Protein AF-A0A3P7N0W7-F1 (afdb_monomer_lite)

pLDDT: mean 73.79, std 20.53, range [27.23, 96.69]

Structure (mmCIF, N/CA/C/O backbone):
data_AF-A0A3P7N0W7-F1
#
_entry.id   AF-A0A3P7N0W7-F1
#
loop_
_atom_site.group_PDB
_atom_site.id
_atom_site.type_symbol
_atom_site.label_atom_id
_atom_site.label_alt_id
_atom_site.label_comp_id
_atom_site.label_asym_id
_atom_site.label_entity_id
_atom_site.label_seq_id
_atom_site.pdbx_PDB_ins_code
_atom_site.Cartn_x
_atom_site.Cartn_y
_atom_site.Cartn_z
_atom_site.occupancy
_atom_site.B_iso_or_equiv
_atom_site.auth_seq_id
_atom_site.auth_comp_id
_atom_site.auth_asym_id
_atom_site.auth_atom_id
_atom_site.pdbx_PDB_model_num
ATOM 1 N N . MET A 1 1 ? -6.366 0.069 -13.673 1.00 70.81 1 MET A N 1
ATOM 2 C CA . MET A 1 1 ? -6.549 0.759 -12.377 1.00 70.81 1 MET A CA 1
ATOM 3 C C . MET A 1 1 ? -7.292 -0.073 -11.333 1.00 70.81 1 MET A C 1
ATOM 5 O O . MET A 1 1 ? -6.841 -0.079 -10.198 1.00 70.81 1 MET A O 1
ATOM 9 N N . ALA A 1 2 ? -8.326 -0.849 -11.694 1.00 85.12 2 ALA A N 1
ATOM 10 C CA . ALA A 1 2 ? -9.154 -1.608 -10.740 1.00 85.12 2 ALA A CA 1
ATOM 11 C C . ALA A 1 2 ? -8.387 -2.439 -9.686 1.00 85.12 2 ALA A C 1
ATOM 13 O O . ALA A 1 2 ? -8.730 -2.391 -8.510 1.00 85.12 2 ALA A O 1
ATOM 14 N N . THR A 1 3 ? -7.329 -3.162 -10.072 1.00 90.62 3 THR A N 1
ATOM 15 C CA . THR A 1 3 ? -6.544 -3.974 -9.124 1.00 90.62 3 THR A CA 1
ATOM 16 C C . THR A 1 3 ? -5.799 -3.124 -8.097 1.00 90.62 3 THR A C 1
ATOM 18 O O . THR A 1 3 ? -5.794 -3.458 -6.91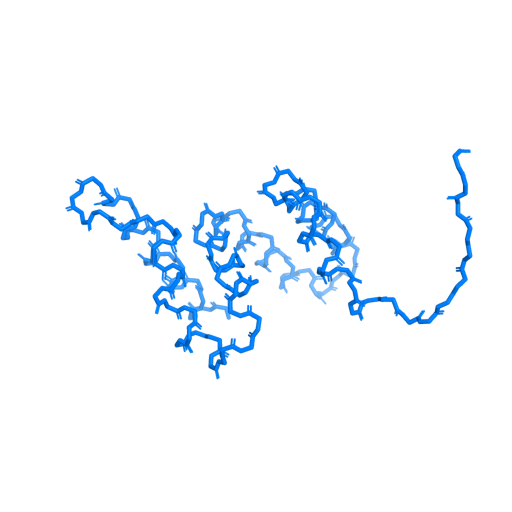8 1.00 90.62 3 THR A O 1
ATOM 21 N N . LEU A 1 4 ? -5.178 -2.023 -8.531 1.00 89.94 4 LEU A N 1
ATOM 22 C CA . LEU A 1 4 ? -4.436 -1.136 -7.636 1.00 89.94 4 LEU A CA 1
ATOM 23 C C . LEU A 1 4 ? -5.390 -0.393 -6.692 1.00 89.94 4 LEU A C 1
ATOM 25 O O . LEU A 1 4 ? -5.117 -0.328 -5.497 1.00 89.94 4 LEU A O 1
ATOM 29 N N . ASP A 1 5 ? -6.527 0.079 -7.218 1.00 90.75 5 ASP A N 1
ATOM 30 C CA . ASP A 1 5 ? -7.612 0.667 -6.424 1.00 90.75 5 ASP A CA 1
ATOM 31 C C . ASP A 1 5 ? -8.082 -0.292 -5.331 1.00 90.75 5 ASP A C 1
ATOM 33 O O . ASP A 1 5 ? -8.108 0.069 -4.156 1.00 90.75 5 ASP A O 1
ATOM 37 N N . PHE A 1 6 ? -8.385 -1.535 -5.709 1.00 94.00 6 PHE A N 1
ATOM 38 C CA . PHE A 1 6 ? -8.826 -2.564 -4.776 1.00 94.00 6 PHE A CA 1
ATOM 39 C C . PHE A 1 6 ? -7.782 -2.839 -3.688 1.00 94.00 6 PHE A C 1
ATOM 41 O O . PHE A 1 6 ? -8.107 -2.816 -2.501 1.00 94.00 6 PHE A O 1
ATOM 48 N N . VAL A 1 7 ? -6.522 -3.067 -4.075 1.00 94.88 7 VAL A N 1
ATOM 49 C CA . VAL A 1 7 ? -5.441 -3.369 -3.125 1.00 94.88 7 VAL A CA 1
ATOM 50 C C . VAL A 1 7 ? -5.237 -2.210 -2.154 1.00 94.88 7 VAL A C 1
ATOM 52 O O . VAL A 1 7 ? -5.193 -2.430 -0.947 1.00 94.88 7 VAL A O 1
ATOM 55 N N . LEU A 1 8 ? -5.135 -0.974 -2.643 1.00 94.88 8 LEU A N 1
ATOM 56 C CA . LEU A 1 8 ? -4.864 0.173 -1.779 1.00 94.88 8 LEU A CA 1
ATOM 57 C C . LEU A 1 8 ? -6.057 0.527 -0.894 1.00 94.88 8 LEU A C 1
ATOM 59 O O . LEU A 1 8 ? -5.861 0.891 0.265 1.00 94.88 8 LEU A O 1
ATOM 63 N N . GLN A 1 9 ? -7.285 0.350 -1.379 1.00 94.44 9 GLN A N 1
ATOM 64 C CA . GLN A 1 9 ? -8.472 0.497 -0.544 1.00 94.44 9 GLN A CA 1
ATOM 65 C C . GLN A 1 9 ? -8.514 -0.559 0.565 1.00 94.44 9 GLN A C 1
ATOM 67 O O . GLN A 1 9 ? -8.714 -0.210 1.728 1.00 94.44 9 GLN A O 1
ATOM 72 N N . HIS A 1 10 ? -8.209 -1.817 0.244 1.00 96.25 10 HIS A N 1
ATOM 73 C CA . HIS A 1 10 ? -8.133 -2.882 1.239 1.00 96.25 10 HIS A CA 1
ATOM 74 C C . HIS A 1 10 ? -7.037 -2.628 2.288 1.00 96.25 10 HIS A C 1
ATOM 76 O O . HIS A 1 10 ? -7.278 -2.731 3.489 1.00 96.25 10 HIS A O 1
ATOM 82 N N . LEU A 1 11 ? -5.832 -2.225 1.872 1.00 96.44 11 LEU A N 1
ATOM 83 C CA . LEU A 1 11 ? -4.745 -1.919 2.811 1.00 96.44 11 LEU A CA 1
ATOM 84 C C . LEU A 1 11 ? -5.092 -0.751 3.739 1.00 96.44 11 LEU A C 1
ATOM 86 O O . LEU A 1 11 ? -4.711 -0.759 4.908 1.00 96.44 11 LEU A O 1
ATOM 90 N N . ARG A 1 12 ? -5.860 0.231 3.260 1.00 95.56 12 ARG A N 1
ATOM 91 C CA . ARG A 1 12 ? -6.368 1.318 4.106 1.00 95.56 12 ARG A CA 1
ATOM 92 C C . ARG A 1 12 ? -7.351 0.837 5.160 1.00 95.56 12 ARG A C 1
ATOM 94 O O . ARG A 1 12 ? -7.296 1.318 6.288 1.00 95.56 12 ARG A O 1
ATOM 101 N N . GLU A 1 13 ? -8.222 -0.108 4.828 1.00 96.69 13 GLU A N 1
ATOM 102 C CA . GLU A 1 13 ? -9.110 -0.732 5.813 1.00 96.69 13 GLU A CA 1
ATOM 103 C C . GLU A 1 13 ? -8.303 -1.475 6.883 1.00 96.69 13 GLU A C 1
ATOM 105 O O . GLU A 1 13 ? -8.607 -1.364 8.071 1.00 96.69 13 GLU A O 1
ATOM 110 N N . VAL A 1 14 ? -7.221 -2.160 6.497 1.00 96.62 14 VAL A N 1
ATOM 111 C CA . VAL A 1 14 ? -6.299 -2.796 7.452 1.00 96.62 14 VAL A CA 1
ATOM 112 C C . VAL A 1 14 ? -5.661 -1.753 8.376 1.00 96.62 14 VAL A C 1
ATOM 114 O O . VAL A 1 14 ? -5.661 -1.943 9.593 1.00 96.62 14 VAL A O 1
ATOM 117 N N . VAL A 1 15 ? -5.177 -0.630 7.835 1.00 96.12 15 VAL A N 1
ATOM 118 C CA . VAL A 1 15 ? -4.623 0.484 8.630 1.00 96.12 15 VAL A CA 1
ATOM 119 C C . VAL A 1 15 ? -5.672 1.103 9.558 1.00 96.12 15 VAL A C 1
ATOM 121 O O . VAL A 1 15 ? -5.354 1.450 10.692 1.00 96.12 15 VAL A O 1
ATOM 124 N N . ALA A 1 16 ? -6.934 1.214 9.139 1.00 95.56 16 ALA A N 1
ATOM 125 C CA . ALA A 1 16 ? -7.998 1.749 9.993 1.00 95.56 16 ALA A CA 1
ATOM 126 C C . ALA A 1 16 ? -8.191 0.926 11.286 1.00 95.56 16 ALA A C 1
ATOM 128 O O . ALA A 1 16 ? -8.629 1.460 12.303 1.00 95.56 16 ALA A O 1
ATOM 129 N N . HIS A 1 17 ? -7.789 -0.350 11.273 1.00 96.19 17 HIS A N 1
ATOM 130 C CA . HIS A 1 17 ? -7.809 -1.254 12.426 1.00 96.19 17 HIS A CA 1
ATOM 131 C C . HIS A 1 17 ? -6.460 -1.341 13.169 1.00 96.19 17 HIS A C 1
ATOM 133 O O . HIS A 1 17 ? -6.252 -2.262 13.967 1.00 96.19 17 HIS A O 1
ATOM 139 N N . GLN A 1 18 ? -5.545 -0.385 12.964 1.00 95.06 18 GLN A N 1
ATOM 140 C CA . GLN A 1 18 ? -4.201 -0.372 13.560 1.00 95.06 18 GLN A CA 1
ATOM 141 C C . GLN A 1 18 ? -4.194 -0.497 15.092 1.00 95.06 18 GLN A C 1
ATOM 143 O O . GLN A 1 18 ? -3.271 -1.078 15.665 1.00 95.06 18 GLN A O 1
ATOM 148 N N . THR A 1 19 ? -5.221 0.002 15.781 1.00 94.06 19 THR A N 1
ATOM 149 C CA . THR A 1 19 ? -5.347 -0.133 17.243 1.00 94.06 19 THR A CA 1
ATOM 150 C C . THR A 1 19 ? -5.463 -1.592 17.696 1.00 94.06 19 THR A C 1
ATOM 152 O O . THR A 1 19 ? -5.015 -1.922 18.795 1.00 94.06 19 THR A O 1
ATOM 155 N N . SER A 1 20 ? -6.002 -2.468 16.841 1.00 96.38 20 SER A N 1
ATOM 156 C CA . SER A 1 20 ? -6.179 -3.899 17.093 1.00 96.38 20 SER A CA 1
ATOM 157 C C . SER A 1 20 ? -5.057 -4.742 16.480 1.00 96.38 20 SER A C 1
ATOM 159 O O . SER A 1 20 ? -4.475 -5.574 17.172 1.00 96.38 20 SER A O 1
ATOM 161 N N . ASN A 1 21 ? -4.700 -4.502 15.213 1.00 94.44 21 ASN A N 1
ATOM 162 C CA . ASN A 1 21 ? -3.734 -5.338 14.487 1.00 94.44 21 ASN A CA 1
ATOM 163 C C . ASN A 1 21 ? -2.276 -4.844 14.568 1.00 94.44 21 ASN A C 1
ATOM 165 O O . ASN A 1 21 ? -1.374 -5.555 14.136 1.00 94.44 21 ASN A O 1
ATOM 169 N N . ARG A 1 22 ? -2.033 -3.643 15.119 1.00 95.44 22 ARG A N 1
ATOM 170 C CA . ARG A 1 22 ? -0.708 -2.997 15.234 1.00 95.44 22 ARG A CA 1
ATOM 171 C C . ARG A 1 22 ? 0.009 -2.746 13.899 1.00 95.44 22 ARG A C 1
ATOM 173 O O . ARG A 1 22 ? 1.190 -2.408 13.902 1.00 95.44 22 ARG A O 1
ATOM 180 N N . MET A 1 23 ? -0.692 -2.839 12.772 1.00 95.31 23 MET A N 1
ATOM 181 C CA . MET A 1 23 ? -0.132 -2.625 11.440 1.00 95.31 23 MET A CA 1
ATOM 182 C C . MET A 1 23 ? -0.255 -1.159 11.035 1.00 95.31 23 MET A C 1
ATOM 184 O O . MET A 1 23 ? -1.332 -0.679 10.693 1.00 95.31 23 MET A O 1
ATOM 188 N N . SER A 1 24 ? 0.870 -0.445 11.071 1.00 94.75 24 SER A N 1
ATOM 189 C CA . SER A 1 24 ? 0.967 0.907 10.512 1.00 94.75 24 SER A CA 1
ATOM 190 C C . SER A 1 24 ? 1.090 0.874 8.979 1.00 94.75 24 SER A C 1
ATOM 192 O O . SER A 1 24 ? 1.516 -0.152 8.433 1.00 94.75 24 SER A O 1
ATOM 194 N N . PRO A 1 25 ? 0.811 1.988 8.272 1.00 93.50 25 PRO A N 1
ATOM 195 C CA . PRO A 1 25 ? 1.085 2.104 6.838 1.00 93.50 25 PRO A CA 1
ATOM 196 C C . PRO A 1 25 ? 2.526 1.722 6.488 1.00 93.50 25 PRO A C 1
ATOM 198 O O . PRO A 1 25 ? 2.754 0.944 5.563 1.00 93.50 25 PRO A O 1
ATOM 201 N N . ARG A 1 26 ? 3.498 2.183 7.289 1.00 94.88 26 ARG A N 1
ATOM 202 C CA . ARG A 1 26 ? 4.918 1.852 7.124 1.00 94.88 26 ARG A CA 1
ATOM 203 C C . ARG A 1 26 ? 5.186 0.357 7.265 1.00 94.88 26 ARG A C 1
ATOM 205 O O . ARG A 1 26 ? 5.930 -0.207 6.468 1.00 94.88 26 ARG A O 1
ATOM 212 N N . SER A 1 27 ? 4.591 -0.283 8.269 1.00 95.25 27 SER A N 1
ATOM 213 C CA . SER A 1 27 ? 4.747 -1.722 8.508 1.00 95.25 27 SER A CA 1
ATOM 214 C C . SER A 1 27 ? 4.224 -2.533 7.323 1.00 95.25 27 SER A C 1
ATOM 216 O O . SER A 1 27 ? 4.923 -3.413 6.829 1.00 95.25 27 SER A O 1
ATOM 218 N N . LEU A 1 28 ? 3.031 -2.198 6.820 1.00 95.94 28 LEU A N 1
ATOM 219 C CA . LEU A 1 28 ? 2.465 -2.842 5.633 1.00 95.94 28 LEU A CA 1
ATOM 220 C C . LEU A 1 28 ? 3.332 -2.607 4.398 1.00 95.94 28 LEU A C 1
ATOM 222 O O . LEU A 1 28 ? 3.600 -3.547 3.653 1.00 95.94 28 LEU A O 1
ATOM 226 N N . ALA A 1 29 ? 3.803 -1.376 4.203 1.00 94.94 29 ALA A N 1
ATOM 227 C CA . ALA A 1 29 ? 4.622 -1.033 3.057 1.00 94.94 29 ALA A CA 1
ATOM 228 C C . ALA A 1 29 ? 5.934 -1.829 3.030 1.00 94.94 29 ALA A C 1
ATOM 230 O O . ALA A 1 29 ? 6.273 -2.411 2.003 1.00 94.94 29 ALA A O 1
ATOM 231 N N . LEU A 1 30 ? 6.629 -1.940 4.164 1.00 93.62 30 LEU A N 1
ATOM 232 C CA . LEU A 1 30 ? 7.852 -2.741 4.272 1.00 93.62 30 LEU A CA 1
ATOM 233 C C . LEU A 1 30 ? 7.604 -4.226 3.965 1.00 93.62 30 LEU A C 1
ATOM 235 O O . LEU A 1 30 ? 8.400 -4.849 3.267 1.00 93.62 30 LEU A O 1
ATOM 239 N N . CYS A 1 31 ? 6.495 -4.791 4.450 1.00 94.12 31 CYS A N 1
ATOM 240 C CA . CYS A 1 31 ? 6.170 -6.203 4.236 1.00 94.12 31 CYS A CA 1
ATOM 241 C C . CYS A 1 31 ? 5.751 -6.515 2.792 1.00 94.12 31 CYS A C 1
ATOM 243 O O . CYS A 1 31 ? 6.061 -7.588 2.279 1.00 94.12 31 CYS A O 1
ATOM 245 N N . LEU A 1 32 ? 5.028 -5.603 2.140 1.00 94.38 32 LEU A N 1
ATOM 246 C CA . LEU A 1 32 ? 4.384 -5.871 0.851 1.00 94.38 32 LEU A CA 1
ATOM 247 C C . LEU A 1 32 ? 5.185 -5.377 -0.352 1.00 94.38 32 LEU A C 1
ATOM 249 O O . LEU A 1 32 ? 4.968 -5.865 -1.461 1.00 94.38 32 LEU A O 1
ATOM 253 N N . THR A 1 33 ? 6.137 -4.464 -0.152 1.00 93.56 33 THR A N 1
ATOM 254 C CA . THR A 1 33 ? 6.968 -3.918 -1.236 1.00 93.56 33 THR A CA 1
ATOM 255 C C . THR A 1 33 ? 7.640 -4.993 -2.095 1.00 93.56 33 THR A C 1
ATOM 257 O O . THR A 1 33 ? 7.499 -4.914 -3.315 1.00 93.56 33 THR A O 1
ATOM 260 N N . PRO A 1 34 ? 8.282 -6.042 -1.539 1.00 90.88 34 PRO A N 1
ATOM 261 C CA . PRO A 1 34 ? 8.903 -7.076 -2.369 1.00 90.88 34 PRO A CA 1
ATOM 262 C C . PRO A 1 34 ? 7.902 -7.795 -3.285 1.00 90.88 34 PRO A C 1
ATOM 264 O O . PRO A 1 34 ? 8.232 -8.130 -4.418 1.00 90.88 34 PRO A O 1
ATOM 267 N N . SER A 1 35 ? 6.668 -7.995 -2.809 1.00 92.19 35 SER A N 1
ATOM 268 C CA . SER A 1 35 ? 5.622 -8.705 -3.556 1.00 92.19 35 SER A CA 1
ATOM 269 C C . SER A 1 35 ? 4.960 -7.827 -4.616 1.00 92.19 35 SER A C 1
ATOM 271 O O . SER A 1 35 ? 4.616 -8.313 -5.687 1.00 92.19 35 SER A O 1
ATOM 273 N N . LEU A 1 36 ? 4.781 -6.534 -4.329 1.00 90.12 36 LEU A N 1
ATOM 274 C CA . LEU A 1 36 ? 4.099 -5.602 -5.231 1.00 90.12 36 LEU A CA 1
ATOM 275 C C . LEU A 1 36 ? 5.021 -5.025 -6.308 1.00 90.12 36 LEU A C 1
ATOM 277 O O . LEU A 1 36 ? 4.563 -4.766 -7.417 1.00 90.12 36 LEU A O 1
ATOM 281 N N . PHE A 1 37 ? 6.304 -4.832 -5.998 1.00 87.81 37 PHE A N 1
ATOM 282 C CA . PHE A 1 37 ? 7.281 -4.275 -6.938 1.00 87.81 37 PHE A CA 1
ATOM 283 C C . PHE A 1 37 ? 8.120 -5.355 -7.630 1.00 87.81 37 PHE A C 1
ATOM 285 O O . PHE A 1 37 ? 8.770 -5.063 -8.629 1.00 87.81 37 PHE A O 1
ATOM 292 N N . GLY A 1 38 ? 8.126 -6.593 -7.119 1.00 89.69 38 GLY A N 1
ATOM 293 C CA . GLY A 1 38 ? 8.861 -7.712 -7.717 1.00 89.69 38 GLY A CA 1
ATOM 294 C C . GLY A 1 38 ? 10.385 -7.549 -7.697 1.00 89.69 38 GLY A C 1
ATOM 295 O O . GLY A 1 38 ? 11.087 -8.255 -8.415 1.00 89.69 38 GLY A O 1
ATOM 296 N N . THR A 1 39 ? 10.906 -6.611 -6.901 1.00 83.81 39 THR A N 1
ATOM 297 C CA . THR A 1 39 ? 12.336 -6.309 -6.796 1.00 83.81 39 THR A CA 1
ATOM 298 C C . THR A 1 39 ? 12.700 -5.837 -5.391 1.00 83.81 39 THR A C 1
ATOM 300 O O . THR A 1 39 ? 11.884 -5.247 -4.678 1.00 83.81 39 THR A O 1
ATOM 303 N N . THR A 1 40 ? 13.944 -6.095 -4.994 1.00 83.38 40 THR A N 1
ATOM 304 C CA . THR A 1 40 ? 14.562 -5.543 -3.780 1.00 83.38 40 THR A CA 1
ATOM 305 C C . THR A 1 40 ? 15.417 -4.309 -4.074 1.00 83.38 40 THR A C 1
ATOM 307 O O . THR A 1 40 ? 15.866 -3.632 -3.146 1.00 83.38 40 THR A O 1
ATOM 310 N N . GLU A 1 41 ? 15.620 -3.968 -5.349 1.00 84.88 41 GLU A N 1
ATOM 311 C CA . GLU A 1 41 ? 16.274 -2.722 -5.733 1.00 84.88 41 GLU A CA 1
ATOM 312 C C . GLU A 1 41 ? 15.439 -1.527 -5.272 1.00 84.88 41 GLU A C 1
ATOM 314 O O . GLU A 1 41 ? 14.214 -1.513 -5.401 1.00 84.88 41 GLU A O 1
ATOM 319 N N . ASN A 1 42 ? 16.105 -0.511 -4.717 1.00 85.38 42 ASN A N 1
ATOM 320 C CA . ASN A 1 42 ? 15.454 0.681 -4.170 1.00 85.38 42 ASN A CA 1
ATOM 321 C C . ASN A 1 42 ? 14.340 0.362 -3.150 1.00 85.38 42 ASN A C 1
ATOM 323 O O . ASN A 1 42 ? 13.379 1.122 -3.038 1.00 85.38 42 ASN A O 1
ATOM 327 N N . ALA A 1 43 ? 14.461 -0.737 -2.389 1.00 85.06 43 ALA A N 1
ATOM 328 C CA . ALA A 1 43 ? 13.438 -1.192 -1.442 1.00 85.06 43 ALA A CA 1
ATOM 329 C C . ALA A 1 43 ? 12.954 -0.089 -0.489 1.00 85.06 43 ALA A C 1
ATOM 331 O O . ALA A 1 43 ? 11.759 0.004 -0.223 1.00 85.06 43 ALA A O 1
ATOM 332 N N . GLU A 1 44 ? 13.854 0.780 -0.023 1.00 86.31 44 GLU A N 1
ATOM 333 C CA . GLU A 1 44 ? 13.499 1.918 0.829 1.00 86.31 44 GLU A CA 1
ATOM 334 C C . GLU A 1 44 ? 12.590 2.919 0.099 1.00 86.31 44 GLU A C 1
ATOM 336 O O . GLU A 1 44 ? 11.549 3.322 0.617 1.00 86.31 44 GLU A O 1
ATOM 341 N N . THR A 1 45 ? 12.945 3.279 -1.137 1.00 84.69 45 THR A N 1
ATOM 342 C CA . THR A 1 45 ? 12.148 4.179 -1.979 1.00 84.69 45 THR A CA 1
ATOM 343 C C . THR A 1 45 ? 10.800 3.558 -2.324 1.00 84.69 45 THR A C 1
ATOM 345 O O . THR A 1 45 ? 9.780 4.221 -2.162 1.00 84.69 45 THR A O 1
ATOM 348 N N . ASN A 1 46 ? 10.770 2.289 -2.732 1.00 86.62 46 ASN A N 1
ATOM 349 C CA . ASN A 1 46 ? 9.536 1.591 -3.098 1.00 86.62 46 ASN A CA 1
ATOM 350 C C . ASN A 1 46 ? 8.606 1.418 -1.889 1.00 86.62 46 ASN A C 1
ATOM 352 O O . ASN A 1 46 ? 7.405 1.667 -1.993 1.00 86.62 46 ASN A O 1
ATOM 356 N N . SER A 1 47 ? 9.168 1.110 -0.716 1.00 90.62 47 SER A N 1
ATOM 357 C CA . SER A 1 47 ? 8.411 1.067 0.540 1.00 90.62 47 SER A CA 1
ATOM 358 C C . SER A 1 47 ? 7.846 2.433 0.887 1.00 90.62 47 SER A C 1
ATOM 360 O O . SER A 1 47 ? 6.702 2.540 1.317 1.00 90.62 47 SER A O 1
ATOM 362 N N . ARG A 1 48 ? 8.602 3.506 0.652 1.00 88.50 48 ARG A N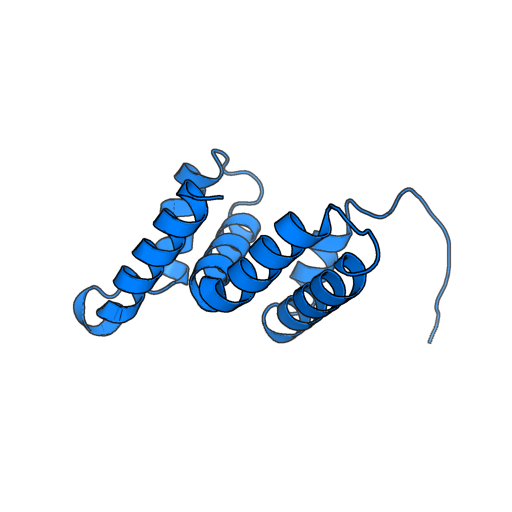 1
ATOM 363 C CA . ARG A 1 48 ? 8.105 4.859 0.891 1.00 88.50 48 ARG A CA 1
ATOM 364 C C . ARG A 1 48 ? 7.002 5.261 -0.092 1.00 88.50 48 ARG A C 1
ATOM 366 O O . ARG A 1 48 ? 6.026 5.876 0.323 1.00 88.50 48 ARG A O 1
ATOM 373 N N . VAL A 1 49 ? 7.123 4.890 -1.368 1.00 88.94 49 VAL A N 1
ATOM 374 C CA . VAL A 1 49 ? 6.059 5.075 -2.368 1.00 88.94 49 VAL A CA 1
ATOM 375 C C . VAL A 1 49 ? 4.791 4.355 -1.919 1.00 88.94 49 VAL A C 1
ATOM 377 O O . VAL A 1 49 ? 3.725 4.962 -1.884 1.00 88.94 49 VAL A O 1
ATOM 380 N N . LEU A 1 50 ? 4.901 3.084 -1.533 1.00 93.12 50 LEU A N 1
ATOM 381 C CA . LEU A 1 50 ? 3.755 2.283 -1.118 1.00 93.12 50 LEU A CA 1
ATOM 382 C C . LEU A 1 50 ? 3.085 2.822 0.151 1.00 93.12 50 LEU A C 1
ATOM 384 O O . LEU A 1 50 ? 1.861 2.867 0.220 1.00 93.12 50 LEU A O 1
ATOM 388 N N . GLU A 1 51 ? 3.867 3.275 1.127 1.00 94.19 51 GLU A N 1
ATOM 389 C CA . GLU A 1 51 ? 3.361 3.925 2.340 1.00 94.19 51 GLU A CA 1
ATOM 390 C C . GLU A 1 51 ? 2.480 5.137 2.000 1.00 94.19 51 GLU A C 1
ATOM 392 O O . GLU A 1 51 ? 1.356 5.241 2.486 1.00 94.19 51 GLU A O 1
ATOM 397 N N . LEU A 1 52 ? 2.935 5.997 1.087 1.00 90.00 52 LEU A N 1
ATOM 398 C CA . LEU A 1 52 ? 2.181 7.180 0.661 1.00 90.00 52 LEU A CA 1
ATOM 399 C C . LEU A 1 52 ? 0.946 6.837 -0.154 1.00 90.00 52 LEU A C 1
ATOM 401 O O . LEU A 1 52 ? -0.094 7.478 0.003 1.00 90.00 52 LEU A O 1
ATOM 405 N N . LEU A 1 53 ? 1.056 5.827 -1.019 1.00 92.00 53 LEU A N 1
ATOM 406 C CA . LEU A 1 53 ? -0.089 5.299 -1.746 1.00 92.00 53 LEU A CA 1
ATOM 407 C C . LEU A 1 53 ? -1.166 4.851 -0.757 1.00 92.00 53 LEU A C 1
ATOM 409 O O . LEU A 1 53 ? -2.313 5.250 -0.909 1.00 92.00 53 LEU A O 1
ATOM 413 N N . ILE A 1 54 ? -0.804 4.109 0.294 1.00 93.88 54 ILE A N 1
ATOM 414 C CA . ILE A 1 54 ? -1.745 3.685 1.337 1.00 93.88 54 ILE A CA 1
ATOM 415 C C . ILE A 1 54 ? -2.326 4.903 2.066 1.00 93.88 54 ILE A C 1
ATOM 417 O O . ILE A 1 54 ? -3.545 5.019 2.177 1.00 93.88 54 ILE A O 1
ATOM 421 N N . GLU A 1 55 ? -1.501 5.837 2.538 1.00 91.75 55 GLU A N 1
ATOM 422 C CA . GLU A 1 55 ? -1.949 6.979 3.350 1.00 91.75 55 GLU A CA 1
ATOM 423 C C . GLU A 1 55 ? -2.842 7.968 2.583 1.00 91.75 55 GLU A C 1
ATOM 425 O O . GLU A 1 55 ? -3.782 8.528 3.160 1.00 91.75 55 GLU A O 1
ATOM 430 N N . HIS A 1 56 ? -2.623 8.132 1.276 1.00 89.50 56 HIS A N 1
ATOM 431 C CA . HIS A 1 56 ? -3.242 9.202 0.484 1.00 89.50 56 HIS A CA 1
ATOM 432 C C . HIS A 1 56 ? -4.024 8.720 -0.738 1.00 89.50 56 HIS A C 1
ATOM 434 O O . HIS A 1 56 ? -4.428 9.545 -1.563 1.00 89.50 56 HIS A O 1
ATOM 440 N N . TRP A 1 57 ? -4.311 7.415 -0.827 1.00 90.50 57 TRP A N 1
ATOM 441 C CA . TRP A 1 57 ? -5.008 6.827 -1.972 1.00 90.50 57 TRP A CA 1
ATOM 442 C C . TRP A 1 57 ? -6.257 7.582 -2.435 1.00 90.50 57 TRP A C 1
ATOM 444 O O . TRP A 1 57 ? -6.327 7.849 -3.625 1.00 90.50 57 TRP A O 1
ATOM 454 N N . PRO A 1 58 ? -7.212 7.997 -1.572 1.00 86.75 58 PRO A N 1
ATOM 455 C CA . PRO A 1 58 ? -8.452 8.619 -2.046 1.00 86.75 58 PRO A CA 1
ATOM 456 C C . PRO A 1 58 ? -8.218 9.906 -2.841 1.00 86.75 58 PRO A C 1
ATOM 458 O O . PRO A 1 58 ? -8.937 10.205 -3.791 1.00 86.75 58 PRO A O 1
ATOM 461 N N . TRP A 1 59 ? -7.197 10.670 -2.453 1.00 83.69 59 TRP A N 1
ATOM 462 C CA . TRP A 1 59 ? -6.817 11.879 -3.167 1.00 83.69 59 TRP A CA 1
ATOM 463 C C . TRP A 1 59 ? -6.045 11.538 -4.449 1.00 83.69 59 TRP A C 1
ATOM 465 O O . TRP A 1 59 ? -6.386 12.044 -5.518 1.00 83.69 59 TRP A O 1
ATOM 475 N N . LEU A 1 60 ? -5.072 10.625 -4.375 1.00 82.31 60 LEU A N 1
ATOM 476 C CA . LEU A 1 60 ? -4.272 10.207 -5.532 1.00 82.31 60 LEU A CA 1
ATOM 477 C C . LEU A 1 60 ? -5.121 9.546 -6.626 1.00 82.31 60 LEU A C 1
ATOM 479 O O . LEU A 1 60 ? -4.994 9.899 -7.798 1.00 82.31 60 LEU A O 1
ATOM 483 N N . SER A 1 61 ? -6.023 8.637 -6.256 1.00 83.88 61 SER A N 1
ATOM 484 C CA . SER A 1 61 ? -6.914 7.949 -7.188 1.00 83.88 61 SER A CA 1
ATOM 485 C C . SER A 1 61 ? -7.878 8.922 -7.859 1.00 83.88 61 SER A C 1
ATOM 487 O O . SER A 1 61 ? -8.096 8.817 -9.061 1.00 83.88 61 SER A O 1
ATOM 489 N N . SER A 1 62 ? -8.379 9.937 -7.144 1.00 80.56 62 SER A N 1
ATOM 490 C CA . SER A 1 62 ? -9.215 10.982 -7.752 1.00 80.56 62 SER A CA 1
ATOM 491 C C . SER A 1 62 ? -8.482 11.750 -8.863 1.00 80.56 62 SER A C 1
ATOM 493 O O . SER A 1 62 ? -9.063 12.024 -9.915 1.00 80.56 62 SER A O 1
ATOM 495 N N . GLY A 1 63 ? -7.188 12.033 -8.669 1.00 74.56 63 GLY A N 1
ATOM 496 C CA . GLY A 1 63 ? -6.333 12.641 -9.687 1.00 74.56 63 GLY A CA 1
ATOM 497 C C . GLY A 1 63 ? -6.080 11.709 -10.874 1.00 74.56 63 GLY A C 1
ATOM 498 O O . GLY A 1 63 ? -6.139 12.156 -12.017 1.00 74.56 63 GLY A O 1
ATOM 499 N N . LEU A 1 64 ? -5.863 10.416 -10.615 1.00 74.12 64 LEU A N 1
ATOM 500 C CA . LEU A 1 64 ? -5.646 9.397 -11.649 1.00 74.12 64 LEU A CA 1
ATOM 501 C C . LEU A 1 64 ? -6.895 9.157 -12.505 1.00 74.12 64 LEU A C 1
ATOM 503 O O . LEU A 1 64 ? -6.801 9.186 -13.727 1.00 74.12 64 LEU A O 1
ATOM 507 N N . HIS A 1 65 ? -8.072 9.011 -11.893 1.00 72.50 65 HIS A N 1
ATOM 508 C CA . HIS A 1 65 ? -9.345 8.859 -12.613 1.00 72.50 65 HIS A CA 1
ATOM 509 C C . HIS A 1 65 ? -9.665 10.090 -13.470 1.00 72.50 65 HIS A C 1
ATOM 511 O O . HIS A 1 65 ? -10.167 9.975 -14.592 1.00 72.50 65 HIS A O 1
ATOM 517 N N . ARG A 1 66 ? -9.327 11.289 -12.974 1.00 68.06 66 ARG A N 1
ATOM 518 C CA . ARG A 1 66 ? -9.459 12.534 -13.739 1.00 68.06 66 ARG A CA 1
ATOM 519 C C . ARG A 1 66 ? -8.468 12.600 -14.901 1.00 68.06 66 ARG A C 1
ATOM 521 O O . ARG A 1 66 ? -8.855 13.063 -15.968 1.00 68.06 66 ARG A O 1
ATOM 528 N N . ALA A 1 67 ? -7.236 12.124 -14.718 1.00 62.16 67 ALA A N 1
ATOM 529 C CA . ALA A 1 67 ? -6.226 12.053 -15.772 1.00 62.16 67 ALA A CA 1
ATOM 530 C C . ALA A 1 67 ? -6.584 11.022 -16.855 1.00 62.16 67 ALA A C 1
ATOM 532 O O . ALA A 1 67 ? -6.476 11.348 -18.032 1.00 62.16 67 ALA A O 1
ATOM 533 N N . ASP A 1 68 ? -7.099 9.843 -16.491 1.00 60.22 68 ASP A N 1
ATOM 534 C CA . ASP A 1 68 ? -7.625 8.856 -17.451 1.00 60.22 68 ASP A CA 1
ATOM 535 C C . ASP A 1 68 ? -8.780 9.447 -18.275 1.00 60.22 68 ASP A C 1
ATOM 537 O O . ASP A 1 68 ? -8.865 9.245 -19.485 1.00 60.22 68 ASP A O 1
ATOM 541 N N . SER A 1 69 ? -9.625 10.266 -17.642 1.00 59.94 69 SER A N 1
ATOM 542 C CA . SER A 1 69 ? -10.701 10.996 -18.325 1.00 59.94 69 SER A CA 1
ATOM 543 C C . SER A 1 69 ? -10.186 12.172 -19.179 1.00 59.94 69 SER A C 1
ATOM 545 O O . SER A 1 69 ? -10.813 12.537 -20.172 1.00 59.94 69 SER A O 1
ATOM 547 N N . GLN A 1 70 ? -9.049 12.778 -18.809 1.00 52.22 70 GLN A N 1
ATOM 548 C CA . GLN A 1 70 ? -8.417 13.923 -19.482 1.00 52.22 70 GLN A CA 1
ATOM 549 C C . GLN A 1 70 ? -7.306 13.553 -20.470 1.00 52.22 70 GLN A C 1
ATOM 551 O O . GLN A 1 70 ? -6.833 14.435 -21.175 1.00 52.22 70 GLN A O 1
ATOM 556 N N . LEU A 1 71 ? -6.925 12.285 -20.630 1.00 50.09 71 LEU A N 1
ATOM 557 C CA . LEU A 1 71 ? -6.068 11.853 -21.745 1.00 50.09 71 LEU A CA 1
ATOM 558 C C . LEU A 1 71 ? -6.727 12.083 -23.125 1.00 50.09 71 LEU A C 1
ATOM 560 O O . LEU A 1 71 ? -6.073 11.951 -24.154 1.00 50.09 71 LEU A O 1
ATOM 564 N N . VAL A 1 72 ? -7.993 12.520 -23.143 1.00 50.34 72 VAL A N 1
ATOM 565 C CA . VAL A 1 72 ? -8.717 13.052 -24.310 1.00 50.34 72 VAL A CA 1
ATOM 566 C C . VAL A 1 72 ? -8.501 14.574 -24.515 1.00 50.34 72 VAL A C 1
ATOM 568 O O . VAL A 1 72 ? -8.797 15.088 -25.587 1.00 50.34 72 VAL A O 1
ATOM 571 N N . SER A 1 73 ? -7.945 15.315 -23.545 1.00 50.38 73 SER A N 1
ATOM 572 C CA . SER A 1 73 ? -7.677 16.765 -23.633 1.00 50.38 73 SER A CA 1
ATOM 573 C C . SER A 1 73 ? -6.460 17.181 -22.780 1.00 50.38 73 SER A C 1
ATOM 575 O O . SER A 1 73 ? -6.546 17.328 -21.560 1.00 50.38 73 SER A O 1
ATOM 577 N N . ALA A 1 74 ? -5.320 17.407 -23.441 1.00 50.72 74 ALA A N 1
ATOM 578 C CA . ALA A 1 74 ? -3.960 17.508 -22.884 1.00 50.72 74 ALA A CA 1
ATOM 579 C C . ALA A 1 74 ? -3.659 18.656 -21.881 1.00 50.72 74 ALA A C 1
ATOM 581 O O . ALA A 1 74 ? -2.538 18.752 -21.386 1.00 50.72 74 ALA A O 1
ATOM 582 N N . GLU A 1 75 ? -4.617 19.513 -21.528 1.00 55.50 75 GLU A N 1
ATOM 583 C CA . GLU A 1 75 ? -4.383 20.706 -20.691 1.00 55.50 75 GLU A CA 1
ATOM 584 C C . GLU A 1 75 ? -4.454 20.465 -19.169 1.00 55.50 75 GLU A C 1
ATOM 586 O O . GLU A 1 75 ? -3.953 21.274 -18.390 1.00 55.50 75 GLU A O 1
ATOM 591 N N . GLY A 1 76 ? -5.032 19.350 -18.707 1.00 51.41 76 GLY A N 1
ATOM 592 C CA . GLY A 1 76 ? -5.266 19.113 -17.270 1.00 51.41 76 GLY A CA 1
ATOM 593 C C . GLY A 1 76 ? -4.125 18.452 -16.483 1.00 51.41 76 GLY A C 1
ATOM 594 O O . GLY A 1 76 ? -4.086 18.538 -15.253 1.00 51.41 76 GLY A O 1
ATOM 595 N N . LEU A 1 77 ? -3.179 17.813 -17.175 1.00 51.38 77 LEU A N 1
ATOM 596 C CA . LEU A 1 77 ? -2.117 16.992 -16.572 1.00 51.38 77 LEU A CA 1
ATOM 597 C C . LEU A 1 77 ? -1.071 17.806 -15.788 1.00 51.38 77 LEU A C 1
ATOM 599 O O . LEU A 1 77 ? -0.518 17.323 -14.801 1.00 51.38 77 LEU A O 1
ATOM 603 N N . GLY A 1 78 ? -0.818 19.059 -16.181 1.00 53.38 78 GLY A N 1
ATOM 604 C CA . GLY A 1 78 ? 0.160 19.919 -15.500 1.00 53.38 78 GLY A CA 1
ATOM 605 C C . GLY A 1 78 ? -0.253 20.300 -14.073 1.00 53.38 78 GLY A C 1
ATOM 606 O O . GLY A 1 78 ? 0.592 20.402 -13.182 1.00 53.38 78 GLY A O 1
ATOM 607 N N . HIS A 1 79 ? -1.557 20.453 -13.830 1.00 53.19 79 HIS A N 1
ATOM 608 C CA . HIS A 1 79 ? -2.083 20.879 -12.532 1.00 53.19 79 HIS A CA 1
ATOM 609 C C . HIS A 1 79 ? -2.047 19.742 -11.498 1.00 53.19 79 HIS A C 1
ATOM 611 O O . HIS A 1 79 ? -1.651 19.952 -10.353 1.00 53.19 79 HIS A O 1
ATOM 617 N N . THR A 1 80 ? -2.384 18.520 -11.918 1.0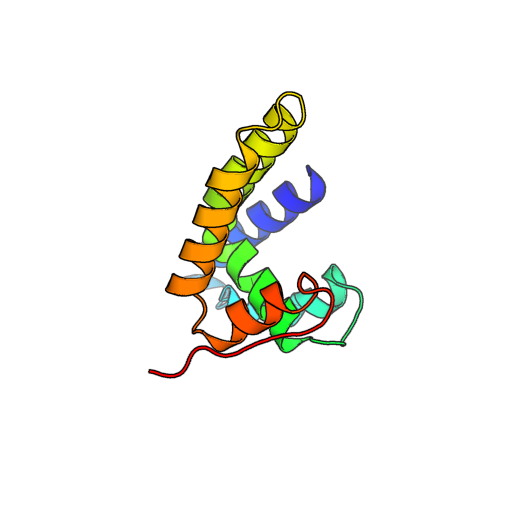0 61.09 80 THR A N 1
ATOM 618 C CA . THR A 1 80 ? -2.346 17.308 -11.080 1.00 61.09 80 THR A CA 1
ATOM 619 C C . THR A 1 80 ? -0.918 16.872 -10.763 1.00 61.09 80 THR A C 1
ATOM 621 O O . THR A 1 80 ? -0.635 16.499 -9.626 1.00 61.09 80 THR A O 1
ATOM 624 N N . PHE A 1 81 ? 0.010 16.993 -11.719 1.00 56.81 81 PHE A N 1
ATOM 625 C CA . PHE A 1 81 ? 1.428 16.729 -11.467 1.00 56.81 81 PHE A CA 1
ATOM 626 C C . PHE A 1 81 ? 2.028 17.733 -10.473 1.00 56.81 81 PHE A C 1
ATOM 628 O O . PHE A 1 81 ? 2.658 17.331 -9.499 1.00 56.81 81 PHE A O 1
ATOM 635 N N . SER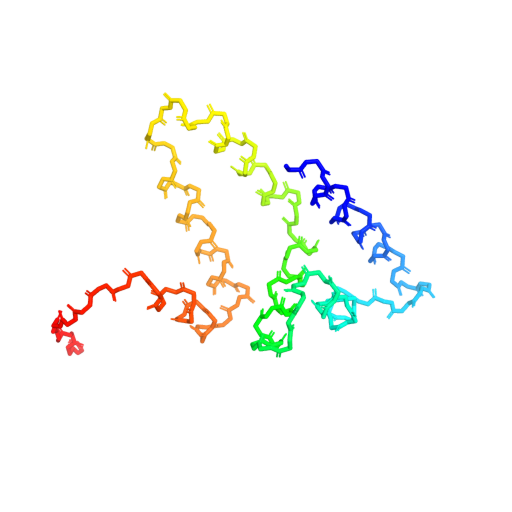 A 1 82 ? 1.774 19.036 -10.646 1.00 58.69 82 SER A N 1
ATOM 636 C CA . SER A 1 82 ? 2.239 20.065 -9.705 1.00 58.69 82 SER A CA 1
ATOM 637 C C . SER A 1 82 ? 1.696 19.848 -8.286 1.00 58.69 82 SER A C 1
ATOM 639 O O . SER A 1 82 ? 2.422 20.028 -7.307 1.00 58.69 82 SER A O 1
ATOM 641 N N . GLU A 1 83 ? 0.435 19.432 -8.146 1.00 64.06 83 GLU A N 1
ATOM 642 C CA . GLU A 1 83 ? -0.143 19.099 -6.842 1.00 64.06 83 GLU A CA 1
ATOM 643 C C . GLU A 1 83 ? 0.468 17.832 -6.230 1.00 64.06 83 GLU A C 1
ATOM 645 O O . GLU A 1 83 ? 0.799 17.846 -5.044 1.00 64.06 83 GLU A O 1
ATOM 650 N N . ALA A 1 84 ? 0.697 16.781 -7.026 1.00 63.09 84 ALA A N 1
ATOM 651 C CA . ALA A 1 84 ? 1.414 15.573 -6.608 1.00 63.09 84 ALA A CA 1
ATOM 652 C C . ALA A 1 84 ? 2.836 15.890 -6.130 1.00 63.09 84 ALA A C 1
ATOM 654 O O . ALA A 1 84 ? 3.259 15.411 -5.079 1.00 63.09 84 ALA A O 1
ATOM 655 N N . CYS A 1 85 ? 3.552 16.759 -6.842 1.00 61.31 85 CYS A N 1
ATOM 656 C CA . CYS A 1 85 ? 4.896 17.193 -6.478 1.00 61.31 85 CYS A CA 1
ATOM 657 C C . CYS A 1 85 ? 4.905 18.076 -5.226 1.00 61.31 85 CYS A C 1
ATOM 659 O O . CYS A 1 85 ? 5.784 17.919 -4.381 1.00 61.31 85 CYS A O 1
ATOM 661 N N . ARG A 1 86 ? 3.913 18.960 -5.051 1.00 64.50 86 ARG A N 1
ATOM 662 C CA . ARG A 1 86 ? 3.757 19.757 -3.823 1.00 64.50 86 ARG A CA 1
ATOM 663 C C . ARG A 1 86 ? 3.426 18.877 -2.620 1.00 64.50 86 ARG A C 1
ATOM 665 O O . ARG A 1 86 ? 3.981 19.083 -1.544 1.00 64.50 86 ARG A O 1
ATOM 672 N N . TYR A 1 87 ? 2.550 17.897 -2.808 1.00 63.75 87 TYR A N 1
ATOM 673 C CA . TYR A 1 87 ? 2.196 16.915 -1.793 1.00 63.75 87 TYR A CA 1
ATOM 674 C C . TYR A 1 87 ? 3.419 16.066 -1.406 1.00 63.75 87 TYR A C 1
ATOM 676 O O . TYR A 1 87 ? 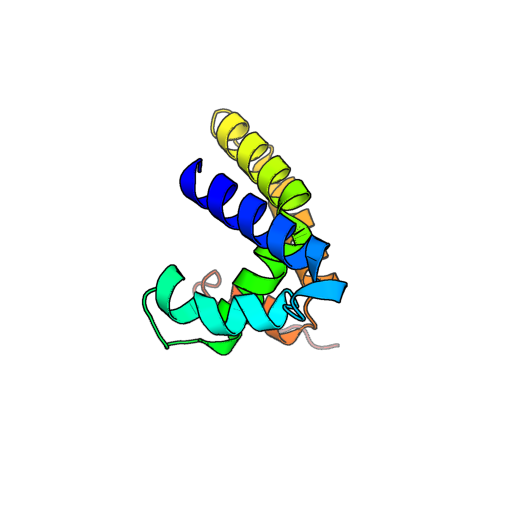3.756 15.970 -0.225 1.00 63.75 87 TYR A O 1
ATOM 684 N N . ALA A 1 88 ? 4.161 15.567 -2.400 1.00 64.06 88 ALA A N 1
ATOM 685 C CA . ALA A 1 88 ? 5.431 14.889 -2.183 1.00 64.06 88 ALA A CA 1
ATOM 686 C C . ALA A 1 88 ? 6.419 15.791 -1.433 1.00 64.06 88 ALA A C 1
ATOM 688 O O . ALA A 1 88 ? 7.019 15.346 -0.474 1.00 64.06 88 ALA A O 1
ATOM 689 N N . TYR A 1 89 ? 6.535 17.073 -1.775 1.00 63.03 89 TYR A N 1
ATOM 690 C CA . TYR A 1 89 ? 7.418 18.010 -1.072 1.00 63.03 89 TYR A CA 1
ATOM 691 C C . TYR A 1 89 ? 7.010 18.270 0.390 1.00 63.03 89 TYR A C 1
ATOM 693 O O . TYR A 1 89 ? 7.871 18.468 1.246 1.00 63.03 89 TYR A O 1
ATOM 701 N N . GLN A 1 90 ? 5.708 18.273 0.691 1.00 63.78 90 GLN A N 1
ATOM 702 C CA . GLN A 1 90 ? 5.194 18.482 2.049 1.00 63.78 90 GLN A CA 1
ATOM 703 C C . GLN A 1 90 ? 5.352 17.245 2.944 1.00 63.78 90 GLN A C 1
ATOM 705 O O . GLN A 1 90 ? 5.656 17.396 4.126 1.00 63.78 90 GLN A O 1
ATOM 710 N N . TYR A 1 91 ? 5.167 16.040 2.397 1.00 56.56 91 TYR A N 1
ATOM 711 C CA . TYR A 1 91 ? 5.162 14.781 3.162 1.00 56.56 91 TYR A CA 1
ATOM 712 C C . TYR A 1 91 ? 6.457 13.968 3.058 1.00 56.56 91 TYR A C 1
ATOM 714 O O . TYR A 1 91 ? 6.792 13.179 3.947 1.00 56.56 91 TYR A O 1
ATOM 722 N N . LEU A 1 92 ? 7.220 14.168 1.991 1.00 61.03 92 LEU A N 1
ATOM 723 C CA . LEU A 1 92 ? 8.541 13.601 1.800 1.00 61.03 92 LEU A CA 1
ATOM 724 C C . LEU A 1 92 ? 9.561 14.733 1.811 1.00 61.03 92 LEU A C 1
ATOM 726 O O . LEU A 1 92 ? 9.674 15.510 0.865 1.00 61.03 92 LEU A O 1
ATOM 730 N N . ARG A 1 93 ? 10.346 14.808 2.887 1.00 58.31 93 ARG A N 1
ATOM 731 C CA . ARG A 1 93 ? 11.533 15.672 2.951 1.00 58.31 93 ARG A CA 1
ATOM 732 C C . ARG A 1 93 ? 12.359 15.587 1.654 1.00 58.31 93 ARG A C 1
ATOM 734 O O . ARG A 1 93 ? 12.439 14.530 1.028 1.00 58.31 93 ARG A O 1
ATOM 741 N N . GLN A 1 94 ? 12.987 16.717 1.312 1.00 54.34 94 GLN A N 1
ATOM 742 C CA . GLN A 1 94 ? 13.602 17.079 0.022 1.00 54.34 94 GLN A CA 1
ATOM 743 C C . GLN A 1 94 ? 14.382 15.989 -0.747 1.00 54.34 94 GLN A C 1
ATOM 745 O O . GLN A 1 94 ? 14.473 16.069 -1.974 1.00 54.34 94 GLN A O 1
ATOM 750 N N . ASP A 1 95 ? 14.926 14.978 -0.073 1.00 55.16 95 ASP A N 1
ATOM 751 C CA . ASP A 1 95 ? 15.744 13.927 -0.685 1.00 55.16 95 ASP A CA 1
ATOM 752 C C . ASP A 1 95 ? 14.951 12.994 -1.612 1.00 55.16 95 ASP A C 1
ATOM 754 O O . ASP A 1 95 ? 15.451 12.581 -2.660 1.00 55.16 95 ASP A O 1
ATOM 758 N N . PHE A 1 96 ? 13.686 12.708 -1.295 1.00 53.84 96 PHE A N 1
ATOM 759 C CA . PHE A 1 96 ? 12.861 11.822 -2.122 1.00 53.84 96 PHE A CA 1
ATOM 760 C C . PHE A 1 96 ? 12.345 12.511 -3.389 1.00 53.84 96 PHE A C 1
ATOM 762 O O . PHE A 1 96 ? 12.370 11.916 -4.465 1.00 53.84 96 PHE A O 1
ATOM 769 N N . VAL A 1 97 ? 11.942 13.784 -3.295 1.00 55.69 97 VAL A N 1
ATOM 770 C CA . VAL A 1 97 ? 11.540 14.574 -4.471 1.00 55.69 97 VAL A CA 1
ATOM 771 C C . VAL A 1 97 ? 12.715 14.685 -5.445 1.00 55.69 97 VAL A C 1
ATOM 773 O O . VAL A 1 97 ? 12.554 14.414 -6.630 1.00 55.69 97 VAL A O 1
ATOM 776 N N . ARG A 1 98 ? 13.934 14.958 -4.956 1.00 53.50 98 ARG A N 1
ATOM 777 C CA . ARG A 1 98 ? 15.143 14.935 -5.801 1.00 53.50 98 ARG A CA 1
ATOM 778 C C . ARG A 1 98 ? 15.373 13.592 -6.500 1.00 53.50 98 ARG A C 1
ATOM 780 O O . ARG A 1 98 ? 15.852 13.587 -7.630 1.00 53.50 98 ARG A O 1
ATOM 787 N N . SER A 1 99 ? 15.039 12.477 -5.851 1.00 53.53 99 SER A N 1
ATOM 788 C CA . SER A 1 99 ? 15.147 11.138 -6.443 1.00 53.53 99 SER A CA 1
ATOM 789 C C . SER A 1 99 ? 14.119 10.910 -7.562 1.00 53.53 99 SER A C 1
ATOM 791 O O . SER A 1 99 ? 14.481 10.429 -8.634 1.00 53.53 99 SER A O 1
ATOM 793 N N . LEU A 1 100 ? 12.864 11.336 -7.366 1.00 52.56 100 LEU A N 1
ATOM 794 C CA . LEU A 1 100 ? 11.783 11.187 -8.354 1.00 52.56 100 LEU A CA 1
ATOM 795 C C . LEU A 1 100 ? 11.972 12.022 -9.627 1.00 52.56 100 LEU A C 1
ATOM 797 O O . LEU A 1 100 ? 11.540 11.604 -10.696 1.00 52.56 100 LEU A O 1
ATOM 801 N N . TYR A 1 101 ? 12.614 13.188 -9.533 1.00 50.50 101 TYR A N 1
ATOM 802 C CA . TYR A 1 101 ? 12.895 14.045 -10.693 1.00 50.50 101 TYR A CA 1
ATOM 803 C C . TYR A 1 101 ? 14.158 13.640 -11.468 1.00 50.50 101 TYR A C 1
ATOM 805 O O . TYR A 1 101 ? 14.383 14.113 -12.581 1.00 50.50 101 TYR A O 1
ATOM 813 N N . ARG A 1 102 ? 14.986 12.746 -10.914 1.00 44.22 102 ARG A N 1
ATOM 814 C CA . ARG A 1 102 ? 16.262 12.337 -11.514 1.00 44.22 102 ARG A CA 1
ATOM 815 C C . ARG A 1 102 ? 16.161 11.654 -12.892 1.00 44.22 102 ARG A C 1
ATOM 817 O O . ARG A 1 102 ? 17.080 11.874 -13.676 1.00 44.22 102 ARG A O 1
ATOM 824 N N . PRO A 1 103 ? 15.111 10.882 -13.244 1.00 42.50 103 PRO A N 1
ATOM 825 C CA . PRO A 1 103 ? 15.011 10.278 -14.571 1.00 42.50 103 PRO A CA 1
ATOM 826 C C . PRO A 1 103 ? 14.401 11.208 -15.638 1.00 42.50 103 PRO A C 1
ATOM 828 O O . PRO A 1 103 ? 14.350 10.822 -16.800 1.00 42.50 103 PRO A O 1
ATOM 831 N N . LEU A 1 104 ? 13.964 12.427 -15.285 1.00 45.78 104 LEU A N 1
ATOM 832 C CA . LEU A 1 104 ? 13.347 13.388 -16.218 1.00 45.78 104 LEU A CA 1
ATOM 833 C C . LEU A 1 104 ? 14.305 14.485 -16.720 1.00 45.78 104 LEU A C 1
ATOM 835 O O . LEU A 1 104 ? 13.892 15.322 -17.517 1.00 45.78 104 LEU A O 1
ATOM 839 N N . CYS A 1 105 ? 15.574 14.484 -16.296 1.00 34.25 105 CYS A N 1
ATOM 840 C CA . CYS A 1 105 ? 16.594 15.384 -16.840 1.00 34.25 105 CYS A CA 1
ATOM 841 C C . CYS A 1 105 ? 17.445 14.665 -17.899 1.00 34.25 105 CYS A C 1
ATOM 843 O O . CYS A 1 105 ? 18.383 13.953 -17.526 1.00 34.25 105 CYS A O 1
ATOM 845 N N . PRO A 1 106 ? 17.199 14.871 -19.206 1.00 37.22 106 PRO A N 1
ATOM 846 C CA . PRO A 1 106 ? 18.234 14.649 -20.197 1.00 37.22 106 PRO A CA 1
ATOM 847 C C . PRO A 1 106 ? 19.296 15.747 -20.012 1.00 37.22 106 PRO A C 1
ATOM 849 O O . PRO A 1 106 ? 19.000 16.933 -20.049 1.00 37.22 106 PRO A O 1
ATOM 852 N N . GLU A 1 107 ? 20.511 15.309 -19.701 1.00 38.47 107 GLU A N 1
ATOM 853 C CA . GLU A 1 107 ? 21.800 16.003 -19.797 1.00 38.47 107 GLU A CA 1
ATOM 854 C C . GLU A 1 107 ? 21.886 17.553 -19.723 1.00 38.47 107 GLU A C 1
ATOM 856 O O . GLU A 1 107 ? 21.576 18.267 -20.667 1.00 38.47 107 GLU A O 1
ATOM 861 N N . ARG A 1 108 ? 22.604 18.001 -18.676 1.00 38.66 108 ARG A N 1
ATOM 862 C CA . ARG A 1 108 ? 23.586 19.115 -18.636 1.00 38.66 108 ARG A CA 1
ATOM 863 C C . ARG A 1 108 ? 23.114 20.586 -18.678 1.00 38.66 108 ARG A C 1
ATOM 865 O O . ARG A 1 108 ? 22.313 20.998 -19.498 1.00 38.66 108 ARG A O 1
ATOM 872 N N . LEU A 1 109 ? 23.867 21.374 -17.884 1.00 35.84 109 LEU A N 1
ATOM 873 C CA . LEU A 1 109 ? 24.048 22.845 -17.867 1.00 35.84 109 LEU A CA 1
ATOM 874 C C . LEU A 1 109 ? 22.903 23.644 -17.218 1.00 35.84 109 LEU A C 1
ATOM 876 O O . LEU A 1 109 ? 21.742 23.395 -17.475 1.00 35.84 109 LEU A O 1
ATOM 880 N N . ALA A 1 110 ? 23.114 24.665 -16.396 1.00 36.97 110 ALA A N 1
ATOM 881 C CA . ALA A 1 110 ? 24.279 25.241 -15.742 1.00 36.97 110 ALA A CA 1
ATOM 882 C C . ALA A 1 110 ? 23.728 26.179 -14.647 1.00 36.97 110 ALA A C 1
ATOM 884 O O . ALA A 1 110 ? 22.687 26.797 -14.835 1.00 36.97 110 ALA A O 1
ATOM 885 N N . THR A 1 111 ? 24.453 26.304 -13.532 1.00 44.50 111 THR A N 1
ATOM 886 C CA . THR A 1 111 ? 24.494 27.499 -12.662 1.00 44.50 111 THR A CA 1
ATOM 887 C C . THR A 1 111 ? 23.175 28.139 -12.200 1.00 44.50 111 THR A C 1
ATOM 889 O O . THR A 1 111 ? 22.630 28.999 -12.877 1.00 44.50 111 THR A O 1
ATOM 892 N N . CYS A 1 112 ? 22.831 27.922 -10.929 1.00 27.23 112 CYS A N 1
ATOM 893 C CA . CYS A 1 112 ? 22.317 29.004 -10.084 1.00 27.23 112 CYS A CA 1
ATOM 894 C C . CYS A 1 112 ? 23.147 29.049 -8.795 1.00 27.23 112 CYS A C 1
ATOM 896 O O . CYS A 1 112 ? 23.031 28.185 -7.927 1.00 27.23 112 CYS A O 1
ATOM 898 N N . LYS A 1 113 ? 24.051 30.036 -8.729 1.00 32.16 113 LYS A N 1
ATOM 899 C CA . LYS A 1 113 ? 24.582 30.584 -7.475 1.00 32.16 113 LYS A CA 1
ATOM 900 C C . LYS A 1 113 ? 23.500 31.466 -6.830 1.00 32.16 113 LYS A C 1
ATOM 902 O O . LYS A 1 113 ? 22.625 31.942 -7.547 1.00 32.16 113 LYS A O 1
ATOM 907 N N . MET A 1 114 ? 23.636 31.592 -5.505 1.00 33.44 114 MET A N 1
ATOM 908 C CA . MET A 1 114 ? 22.857 32.352 -4.508 1.00 33.44 114 MET A CA 1
ATOM 909 C C . MET A 1 114 ? 22.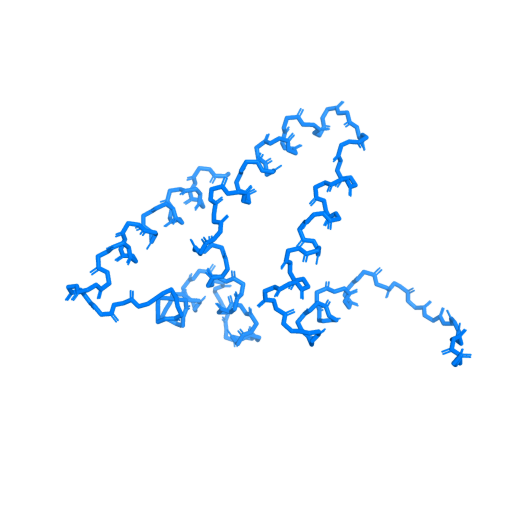088 33.569 -5.015 1.00 33.44 114 MET A C 1
ATOM 911 O O . MET A 1 114 ? 22.698 34.377 -5.748 1.00 33.44 114 MET A O 1
#

Sequence (114 aa):
MATLDFVLQHLREVVAHQTSNRMSPRSLALCLTPSLFGTTENAETNSRVLELLIEHWPWLSSGLHRADSQLVSAEGLGHTFSEACRYAYQYLRQDFVRSLYRPLCPERLATCKM

Foldseek 3Di:
DVVLLVVLVVVLVVCVCCVPPVDHLLNCLLVCQCVVVVDPVVSVLSSVVSSCCNVCVVPLVVLVVVVVVCVVPPPSNVVSVVVVLVVCCVPPPPPSSVVVCVVVDDDDDDDDDD

InterPro domains:
  IPR000198 Rho GTPase-activating protein domain [PF00620] (2-39)
  IPR000198 Rho GTPase-activating protein domain [PS50238] (1-61)
  IPR008936 Rho GTPase activation protein [G3DSA:1.10.555.10] (1-66)
  IPR008936 Rho GTPase activation protein [SSF48350] (2-61)

Organism: Dibothriocephalus latus (NCBI:txid60516)

Secondary structure (DSSP, 8-state):
-HHHHHHHHHHHHHHHTHHHH---HHHHHHHHHHHHHS--TTHHHHHHHHHHHHHHHHHHHHHHHHHHHHTTSTTSHHHHHHHHHHHHHHHS-THHHHHHHGGG--S-------

Radius of gyration: 16.5 Å; chains: 1; bounding box: 35×41×42 Å